Protein AF-A0AAW0JY15-F1 (afdb_monomer_lite)

Organism: Quercus suber (NCBI:txid58331)

Foldseek 3Di:
DDPPPDPDDDPVVVVVVVVVVCVVVQLQQWFWDADPPGDIDRGSPNNGDDDDDDDDPDDPVRCPPLDPDPRSVVVDDDDDPVDDRRVDGDDDDD

Structure (mmCIF, N/CA/C/O backbone):
data_AF-A0AAW0JY15-F1
#
_entry.id   AF-A0AAW0JY15-F1
#
loop_
_atom_site.group_PDB
_atom_site.id
_atom_site.type_symbol
_atom_site.label_atom_id
_atom_site.label_alt_id
_atom_site.label_comp_id
_atom_site.label_asym_id
_atom_site.label_entity_id
_atom_site.label_seq_id
_atom_site.pdbx_PDB_ins_code
_atom_site.Cartn_x
_atom_site.Cartn_y
_atom_site.Cartn_z
_atom_site.occupancy
_atom_site.B_iso_or_equiv
_atom_site.auth_seq_id
_atom_site.auth_comp_id
_atom_site.auth_asym_id
_atom_site.auth_atom_id
_atom_site.pdbx_PDB_model_num
ATOM 1 N N . MET A 1 1 ? 35.543 12.281 -9.842 1.00 37.50 1 MET A N 1
ATOM 2 C CA . MET A 1 1 ? 34.207 12.884 -9.665 1.00 37.50 1 MET A CA 1
ATOM 3 C C . MET A 1 1 ? 33.340 12.455 -10.831 1.00 37.50 1 MET A C 1
ATOM 5 O O . MET A 1 1 ? 33.575 12.928 -11.933 1.00 37.50 1 MET A O 1
ATOM 9 N N . SER A 1 2 ? 32.389 11.556 -10.595 1.00 38.41 2 SER A N 1
ATOM 10 C CA . SER A 1 2 ? 31.368 11.179 -11.576 1.00 38.41 2 SER A CA 1
ATOM 11 C C . SER A 1 2 ? 30.065 11.826 -11.118 1.00 38.41 2 SER A C 1
ATOM 13 O O . SER A 1 2 ? 29.430 11.360 -10.178 1.00 38.41 2 SER A O 1
ATOM 15 N N . ASN A 1 3 ? 29.733 12.974 -11.696 1.00 52.28 3 ASN A N 1
ATOM 16 C CA . ASN A 1 3 ? 28.521 13.741 -11.429 1.00 52.28 3 ASN A CA 1
ATOM 17 C C . ASN A 1 3 ? 27.379 13.246 -12.322 1.00 52.28 3 ASN A C 1
ATOM 19 O O . ASN A 1 3 ? 26.966 13.929 -13.253 1.00 52.28 3 ASN A O 1
ATOM 23 N N . ASN A 1 4 ? 26.838 12.071 -12.016 1.00 45.03 4 ASN A N 1
ATOM 24 C CA . ASN A 1 4 ? 25.610 11.610 -12.656 1.00 45.03 4 ASN A CA 1
ATOM 25 C C . ASN A 1 4 ? 24.415 12.034 -11.802 1.00 45.03 4 ASN A C 1
ATOM 27 O O . ASN A 1 4 ? 23.857 11.244 -11.048 1.00 45.03 4 ASN A O 1
ATOM 31 N N . ASN A 1 5 ? 24.019 13.301 -11.941 1.00 53.75 5 ASN A N 1
ATOM 32 C CA . ASN A 1 5 ? 22.709 13.783 -11.507 1.00 53.75 5 ASN A CA 1
ATOM 33 C C . ASN A 1 5 ? 21.637 13.193 -12.430 1.00 53.75 5 ASN A C 1
ATOM 35 O O . ASN A 1 5 ? 21.095 13.870 -13.297 1.00 53.75 5 ASN A O 1
ATOM 39 N N . THR A 1 6 ? 21.352 11.911 -12.250 1.00 53.75 6 THR A N 1
ATOM 40 C CA . THR A 1 6 ? 20.099 11.308 -12.690 1.00 53.75 6 THR A CA 1
ATOM 41 C C . THR A 1 6 ? 19.366 11.045 -11.388 1.00 53.75 6 THR A C 1
ATOM 43 O O . THR A 1 6 ? 19.834 10.238 -10.593 1.00 53.75 6 THR A O 1
ATOM 46 N N . ILE A 1 7 ? 18.271 11.751 -11.115 1.00 58.84 7 ILE A N 1
ATOM 47 C CA . ILE A 1 7 ? 17.307 11.271 -10.121 1.00 58.84 7 ILE A CA 1
ATOM 48 C C . ILE A 1 7 ? 16.227 10.554 -10.936 1.00 58.84 7 ILE A C 1
ATOM 50 O O . ILE A 1 7 ? 15.214 11.175 -11.261 1.00 58.84 7 ILE A O 1
ATOM 54 N N . PRO A 1 8 ? 16.440 9.295 -11.370 1.00 55.59 8 PRO A N 1
ATOM 55 C CA . PRO A 1 8 ? 15.317 8.489 -11.810 1.00 55.59 8 PRO A CA 1
ATOM 56 C C . PRO A 1 8 ? 14.479 8.219 -10.550 1.00 55.59 8 PRO A C 1
ATOM 58 O O . PRO A 1 8 ? 15.050 7.994 -9.489 1.00 55.59 8 PRO A O 1
ATOM 61 N N . PHE A 1 9 ? 13.156 8.367 -10.633 1.00 65.56 9 PHE A N 1
ATOM 62 C CA . PHE A 1 9 ? 12.162 7.913 -9.642 1.00 65.56 9 PHE A CA 1
ATOM 63 C C . PHE A 1 9 ? 12.714 7.492 -8.257 1.00 65.56 9 PHE A C 1
ATOM 65 O O . PHE A 1 9 ? 13.134 6.357 -8.059 1.00 65.56 9 PHE A O 1
ATOM 72 N N . SER A 1 10 ? 12.706 8.397 -7.272 1.00 85.50 10 SER A N 1
ATOM 73 C CA . SER A 1 10 ? 13.126 8.036 -5.911 1.00 85.50 10 SER A CA 1
ATOM 74 C C . SER A 1 10 ? 11.971 7.393 -5.145 1.00 85.50 10 SER A C 1
ATOM 76 O O . SER A 1 10 ? 10.919 8.017 -4.960 1.00 85.50 10 SER A O 1
ATOM 78 N N . PHE A 1 11 ? 12.183 6.179 -4.631 1.00 87.94 11 PHE A N 1
ATOM 79 C CA . PHE A 1 11 ? 11.258 5.513 -3.708 1.00 87.94 11 PHE A CA 1
ATOM 80 C C . PHE A 1 11 ? 10.888 6.413 -2.516 1.00 87.94 11 PHE A C 1
ATOM 82 O O . PHE A 1 11 ? 9.742 6.439 -2.066 1.00 87.94 11 PHE A O 1
ATOM 89 N N . GLU A 1 12 ? 11.831 7.233 -2.046 1.00 90.75 12 GLU A N 1
ATOM 90 C CA . GLU A 1 12 ? 11.606 8.192 -0.965 1.00 90.75 12 GLU A CA 1
ATOM 91 C C . GLU A 1 12 ? 10.626 9.306 -1.365 1.00 90.75 12 GLU A C 1
ATOM 93 O O . GLU A 1 12 ? 9.743 9.666 -0.585 1.00 90.75 12 GLU A O 1
ATOM 98 N N . ALA A 1 13 ? 10.710 9.813 -2.599 1.00 9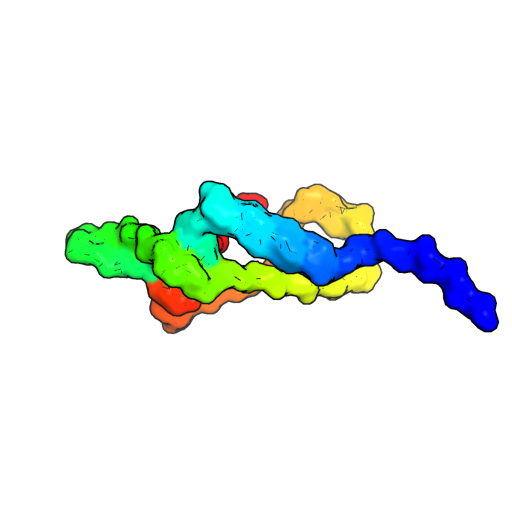2.00 13 ALA A N 1
ATOM 99 C CA . ALA A 1 13 ? 9.758 10.799 -3.108 1.00 92.00 13 ALA A CA 1
ATOM 100 C C . ALA A 1 13 ? 8.334 10.218 -3.213 1.00 92.00 13 ALA A C 1
ATOM 102 O O . ALA A 1 13 ? 7.366 10.887 -2.832 1.00 92.00 13 ALA A O 1
ATOM 103 N N . MET A 1 14 ? 8.190 8.963 -3.655 1.00 92.00 14 MET A N 1
ATOM 104 C CA . MET A 1 14 ? 6.895 8.263 -3.668 1.00 92.00 14 MET A CA 1
ATOM 105 C C . MET A 1 14 ? 6.352 8.051 -2.254 1.00 92.00 14 MET A C 1
ATOM 107 O O . MET A 1 14 ? 5.208 8.397 -1.973 1.00 92.00 14 MET A O 1
ATOM 111 N N . LYS A 1 15 ? 7.184 7.573 -1.325 1.00 92.25 15 LYS A N 1
ATOM 112 C CA . LYS A 1 15 ? 6.799 7.390 0.079 1.00 92.25 15 LYS A CA 1
ATOM 113 C C . LYS A 1 15 ? 6.328 8.701 0.720 1.00 92.25 15 LYS A C 1
ATOM 115 O O . LYS A 1 15 ? 5.284 8.731 1.372 1.00 92.25 15 LYS A O 1
ATOM 120 N N . ASN A 1 16 ? 7.066 9.792 0.513 1.00 94.19 16 ASN A N 1
ATOM 121 C CA . ASN A 1 16 ? 6.743 11.103 1.079 1.00 94.19 16 ASN A CA 1
ATOM 122 C C . ASN A 1 16 ? 5.470 11.705 0.467 1.00 94.19 16 ASN A C 1
ATOM 124 O O . ASN A 1 16 ? 4.646 12.272 1.187 1.00 94.19 16 ASN A O 1
ATOM 128 N N . SER A 1 17 ? 5.283 11.578 -0.849 1.00 94.25 17 SER A N 1
ATOM 129 C CA . SER A 1 17 ? 4.064 12.049 -1.516 1.00 94.25 17 SER A CA 1
ATOM 130 C C . SER A 1 17 ? 2.834 11.236 -1.110 1.00 94.25 17 SER A C 1
ATOM 132 O O . SER A 1 17 ? 1.808 11.836 -0.787 1.00 94.25 17 SER A O 1
ATOM 134 N N . LEU A 1 18 ? 2.949 9.907 -1.016 1.00 93.44 18 LEU A N 1
ATOM 135 C CA . LEU A 1 18 ? 1.879 9.033 -0.532 1.00 93.44 18 LEU A CA 1
ATOM 136 C C . LEU A 1 18 ? 1.480 9.381 0.906 1.00 93.44 18 LEU A C 1
ATOM 138 O O . LEU A 1 18 ? 0.297 9.540 1.185 1.00 93.44 18 LEU A O 1
ATOM 142 N N . SER A 1 19 ? 2.452 9.588 1.799 1.00 93.62 19 SER A N 1
ATOM 143 C CA . SER A 1 19 ? 2.194 10.018 3.182 1.00 93.62 19 SER A CA 1
ATOM 144 C C . SER A 1 19 ? 1.355 11.303 3.246 1.00 93.62 19 SER A C 1
ATOM 146 O O . SER A 1 19 ? 0.377 11.380 3.987 1.00 93.62 19 SER A O 1
ATOM 148 N N . ARG A 1 20 ? 1.666 12.296 2.400 1.00 95.56 20 ARG A N 1
ATOM 149 C CA . ARG A 1 20 ? 0.885 13.541 2.304 1.00 95.56 20 ARG A CA 1
ATOM 150 C C . ARG A 1 20 ? -0.509 13.316 1.719 1.00 95.56 20 ARG A C 1
ATOM 152 O O . ARG A 1 20 ? -1.466 13.917 2.197 1.00 95.56 20 ARG A O 1
ATOM 159 N N . ALA A 1 21 ? -0.637 12.466 0.702 1.00 94.31 21 ALA A N 1
ATOM 160 C CA . ALA A 1 21 ? -1.928 12.142 0.100 1.00 94.31 21 ALA A CA 1
ATOM 161 C C . ALA A 1 21 ? -2.864 11.450 1.102 1.00 94.31 21 ALA A C 1
ATOM 163 O O . ALA A 1 21 ? -4.049 11.775 1.156 1.00 94.31 21 ALA A O 1
ATOM 164 N N . LEU A 1 22 ? -2.333 10.569 1.955 1.00 93.50 22 LEU A N 1
ATOM 165 C CA . LEU A 1 22 ? -3.105 9.869 2.985 1.00 93.50 22 LEU A CA 1
ATOM 166 C C . LEU A 1 22 ? -3.704 10.796 4.048 1.00 93.50 22 LEU A C 1
ATOM 168 O O . LEU A 1 22 ? -4.624 10.384 4.736 1.00 93.50 22 LEU A O 1
ATOM 172 N N . ILE A 1 23 ? -3.275 12.056 4.153 1.00 93.12 23 ILE A N 1
ATOM 173 C CA . ILE A 1 23 ? -3.978 13.047 4.985 1.00 93.12 23 ILE A CA 1
ATOM 174 C C . ILE A 1 23 ? -5.381 13.309 4.420 1.00 93.12 23 ILE A C 1
ATOM 176 O O . ILE A 1 23 ? -6.360 13.371 5.158 1.00 93.12 23 ILE A O 1
ATOM 180 N N . HIS A 1 24 ? -5.487 13.444 3.098 1.00 93.12 24 HIS A N 1
ATOM 181 C CA . HIS A 1 24 ? -6.755 13.693 2.411 1.00 93.12 24 HIS A CA 1
ATOM 182 C C . HIS A 1 24 ? -7.533 12.401 2.144 1.00 93.12 24 HIS A C 1
ATOM 184 O O . HIS A 1 24 ? -8.761 12.407 2.151 1.00 93.12 24 HIS A O 1
ATOM 190 N N . PHE A 1 25 ? -6.821 11.289 1.956 1.00 91.56 25 PHE A N 1
ATOM 191 C CA . PHE A 1 25 ? -7.380 9.957 1.728 1.00 91.56 25 PHE A CA 1
ATOM 192 C C . PHE A 1 25 ? -7.174 9.043 2.938 1.00 91.56 25 PHE A C 1
ATOM 194 O O . PHE A 1 25 ? -6.839 7.867 2.792 1.00 91.56 25 PHE A O 1
ATOM 201 N N . TYR A 1 26 ? -7.388 9.582 4.139 1.00 90.31 26 TYR A N 1
ATOM 202 C CA . TYR A 1 26 ? -7.168 8.868 5.398 1.00 90.31 26 TYR A CA 1
ATOM 203 C C . TYR A 1 26 ? -7.892 7.514 5.512 1.00 90.31 26 TYR A C 1
ATOM 205 O O . TYR A 1 26 ? -7.310 6.621 6.136 1.00 90.31 26 TYR A O 1
ATOM 213 N N . PRO A 1 27 ? -9.072 7.273 4.887 1.00 91.56 27 PRO A N 1
ATOM 214 C CA . PRO A 1 27 ? -9.701 5.958 4.968 1.00 91.56 27 PRO A CA 1
ATOM 215 C C . PRO A 1 27 ? -8.840 4.845 4.354 1.00 91.56 27 PRO A C 1
ATOM 217 O O . PRO A 1 27 ? -8.895 3.708 4.809 1.00 91.56 27 PRO A O 1
ATOM 220 N N . LEU A 1 28 ? -7.974 5.162 3.382 1.00 90.00 28 LEU A N 1
ATOM 221 C CA . LEU A 1 28 ? -7.074 4.179 2.763 1.00 90.00 28 LEU A CA 1
ATOM 222 C C . LEU A 1 28 ? -5.999 3.655 3.728 1.00 90.00 28 LEU A C 1
ATOM 224 O O . LEU A 1 28 ? -5.422 2.599 3.486 1.00 90.00 28 LEU A O 1
ATOM 228 N N . ALA A 1 29 ? -5.725 4.370 4.822 1.00 91.00 29 ALA A N 1
ATOM 229 C CA . ALA A 1 29 ? -4.807 3.921 5.867 1.00 91.00 29 ALA A CA 1
ATOM 230 C C . ALA A 1 29 ? -5.487 3.058 6.951 1.00 91.00 29 ALA A C 1
ATOM 232 O O . ALA A 1 29 ? -4.805 2.642 7.891 1.00 91.00 29 ALA A O 1
ATOM 233 N N . GLY A 1 30 ? -6.795 2.804 6.826 1.00 91.06 30 GLY A N 1
ATOM 234 C CA . GLY A 1 30 ? -7.608 2.021 7.758 1.00 91.06 30 GLY A CA 1
ATOM 235 C C . GLY A 1 30 ? -7.569 0.506 7.531 1.00 91.06 30 GLY A C 1
ATOM 236 O O . GLY A 1 30 ? -6.758 -0.008 6.753 1.00 91.06 30 GLY A O 1
ATOM 237 N N . ARG A 1 31 ? -8.448 -0.224 8.222 1.00 90.62 31 ARG A N 1
ATOM 238 C CA . ARG A 1 31 ? -8.615 -1.684 8.124 1.00 90.62 31 ARG A CA 1
ATOM 239 C C . ARG A 1 31 ? -10.081 -2.068 8.003 1.00 90.62 31 ARG A C 1
ATOM 241 O O . ARG A 1 31 ? -10.948 -1.390 8.541 1.00 90.62 31 ARG A O 1
ATOM 248 N N . LEU A 1 32 ? -10.348 -3.149 7.280 1.00 90.75 32 LEU A N 1
ATOM 249 C CA . LEU A 1 32 ? -11.692 -3.711 7.206 1.00 90.75 32 LEU A CA 1
ATOM 250 C C . LEU A 1 32 ? -11.922 -4.607 8.412 1.00 90.75 32 LEU A C 1
ATOM 252 O O . LEU A 1 32 ? -11.073 -5.433 8.710 1.00 90.75 32 LEU A O 1
ATOM 256 N N . HIS A 1 33 ? -13.069 -4.499 9.063 1.00 89.69 33 HIS A N 1
ATOM 257 C CA . HIS A 1 33 ? -13.462 -5.457 10.088 1.00 89.69 33 HIS A CA 1
ATOM 258 C C . HIS A 1 33 ? -14.914 -5.869 9.916 1.00 89.69 33 HIS A C 1
ATOM 260 O O . HIS A 1 33 ? -15.745 -5.124 9.385 1.00 89.69 33 HIS A O 1
ATOM 266 N N . TRP A 1 34 ? -15.222 -7.080 10.368 1.00 91.00 34 TRP A N 1
ATOM 267 C CA . TRP A 1 34 ? -16.594 -7.554 10.403 1.00 91.00 34 TRP A CA 1
ATOM 268 C C . TRP A 1 34 ? -17.381 -6.865 11.516 1.00 91.00 34 TRP A C 1
ATOM 270 O O . TRP A 1 34 ? -16.886 -6.644 12.624 1.00 91.00 34 TRP A O 1
ATOM 280 N N . ILE A 1 35 ? -18.637 -6.561 11.214 1.00 92.81 35 ILE A N 1
ATOM 281 C CA . ILE A 1 35 ? -19.643 -6.127 12.181 1.00 92.81 35 ILE A CA 1
ATOM 282 C C . ILE A 1 35 ? -20.811 -7.115 12.202 1.00 92.81 35 ILE A C 1
ATOM 284 O O . ILE A 1 35 ? -20.937 -7.995 11.340 1.00 92.81 35 ILE A O 1
ATOM 288 N N . GLU A 1 36 ? -21.685 -6.967 13.198 1.00 93.31 36 GLU A N 1
ATOM 289 C CA . GLU A 1 36 ? -22.890 -7.785 13.314 1.00 93.31 36 GLU A CA 1
ATOM 290 C C . GLU A 1 36 ? -23.717 -7.777 12.016 1.00 93.31 36 GLU A C 1
ATOM 292 O O . GLU A 1 36 ? -23.842 -6.769 11.316 1.00 93.31 36 GLU A O 1
ATOM 297 N N . GLY A 1 37 ? -24.285 -8.937 11.680 1.00 92.00 37 GLY A N 1
ATOM 298 C CA . GLY A 1 37 ? -25.056 -9.110 10.448 1.00 92.00 37 GLY A CA 1
ATOM 299 C C . GLY A 1 37 ? -24.214 -9.339 9.188 1.00 92.00 37 GLY A C 1
ATOM 300 O O . GLY A 1 37 ? -24.750 -9.218 8.087 1.00 92.00 37 GLY A O 1
ATOM 301 N N . GLY A 1 38 ? -22.924 -9.676 9.326 1.00 90.19 38 GLY A N 1
ATOM 302 C CA . GLY A 1 38 ? -22.068 -10.087 8.205 1.00 90.19 38 GLY A CA 1
ATOM 303 C C . GLY A 1 38 ? -21.719 -8.945 7.253 1.00 90.19 38 GLY A C 1
ATOM 304 O O . GLY A 1 38 ? -21.533 -9.164 6.058 1.00 90.19 38 GLY A O 1
ATOM 305 N N . ARG A 1 39 ? -21.683 -7.713 7.765 1.00 92.12 39 ARG A N 1
ATOM 306 C CA . ARG A 1 39 ? -21.260 -6.531 7.010 1.00 92.12 39 ARG A CA 1
ATOM 307 C C . ARG A 1 39 ? -19.803 -6.211 7.331 1.00 92.12 39 ARG A C 1
ATOM 309 O O . ARG A 1 39 ? -19.323 -6.544 8.411 1.00 92.12 39 ARG A O 1
ATOM 316 N N . LEU A 1 40 ? -19.127 -5.562 6.389 1.00 91.12 40 LEU A N 1
ATOM 317 C CA . LEU A 1 40 ? -17.785 -5.021 6.584 1.00 91.12 40 LEU A CA 1
ATOM 318 C C . LEU A 1 40 ? -17.871 -3.516 6.813 1.00 91.12 40 LEU A C 1
ATOM 320 O O . LEU A 1 40 ? -18.583 -2.816 6.088 1.00 91.12 40 LEU A O 1
ATOM 324 N N . GLU A 1 41 ? -17.117 -3.036 7.790 1.00 92.62 41 GLU A N 1
ATOM 325 C CA . GLU A 1 41 ? -16.893 -1.621 8.056 1.00 92.62 41 GLU A CA 1
ATOM 326 C C . GLU A 1 41 ? -15.408 -1.292 7.882 1.00 92.62 41 GLU A C 1
ATOM 328 O O . GLU A 1 41 ? -14.538 -2.154 8.026 1.00 92.62 41 GLU A O 1
ATOM 333 N N . LEU A 1 42 ? -15.126 -0.042 7.512 1.00 91.69 42 LEU A N 1
ATOM 334 C CA . LEU A 1 42 ? -13.771 0.474 7.386 1.00 91.69 42 LEU A CA 1
ATOM 335 C C . LEU A 1 42 ? -13.407 1.259 8.649 1.00 91.69 42 LEU A C 1
ATOM 337 O O . LEU A 1 42 ? -13.809 2.413 8.810 1.00 91.69 42 LEU A O 1
ATOM 341 N N . ASP A 1 43 ? -12.593 0.653 9.506 1.00 91.62 43 ASP A N 1
ATOM 342 C CA . ASP A 1 43 ? -12.002 1.312 10.665 1.00 91.62 43 ASP A CA 1
ATOM 343 C C . ASP A 1 43 ? -10.852 2.224 10.216 1.00 91.62 43 ASP A C 1
ATOM 345 O O . ASP A 1 43 ? -9.784 1.775 9.790 1.00 91.62 43 ASP A O 1
ATOM 349 N N . CYS A 1 44 ? -11.070 3.536 10.306 1.00 91.62 44 CYS A N 1
ATOM 350 C CA . CYS A 1 44 ? -10.121 4.574 9.905 1.00 91.62 44 CYS A CA 1
ATOM 351 C C . CYS A 1 44 ? -9.045 4.837 10.981 1.00 91.62 44 CYS A C 1
ATOM 353 O O . CYS A 1 44 ? -8.824 5.975 11.391 1.00 91.62 44 CYS A O 1
ATOM 3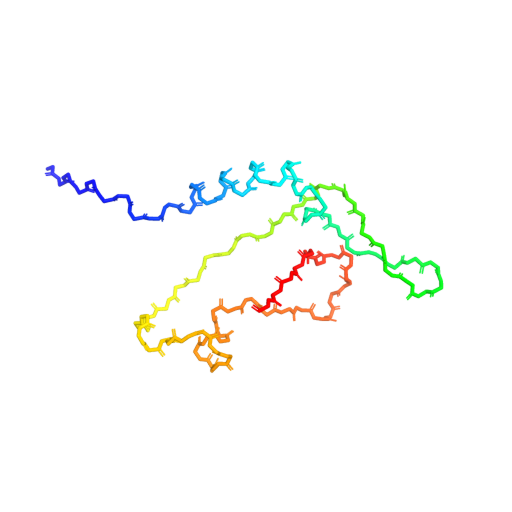55 N N . ASN A 1 45 ? -8.352 3.789 11.420 1.00 89.25 45 ASN A N 1
ATOM 356 C CA . ASN A 1 45 ? -7.391 3.796 12.532 1.00 89.25 45 ASN A CA 1
ATOM 357 C C . ASN A 1 45 ? -5.976 4.311 12.199 1.00 89.25 45 ASN A C 1
ATOM 359 O O . ASN A 1 45 ? -5.075 4.226 13.035 1.00 89.25 45 ASN A O 1
ATOM 363 N N . ALA A 1 46 ? -5.764 4.831 10.986 1.00 88.19 46 ALA A N 1
ATOM 364 C CA . ALA A 1 46 ? -4.483 5.363 10.514 1.00 88.19 46 ALA A CA 1
ATOM 365 C C . ALA A 1 46 ? -3.282 4.407 10.696 1.00 88.19 46 ALA A C 1
ATOM 367 O O . ALA A 1 46 ? -2.145 4.864 10.819 1.00 88.19 46 ALA A O 1
ATOM 368 N N . MET A 1 47 ? -3.508 3.088 10.705 1.00 84.88 47 MET A N 1
ATOM 369 C CA . MET A 1 47 ? -2.470 2.108 11.026 1.00 84.88 47 MET A CA 1
ATOM 370 C C . MET A 1 47 ? -1.258 2.206 10.105 1.00 84.88 47 MET A C 1
ATOM 372 O O . MET A 1 47 ? -0.141 2.390 10.583 1.00 84.88 47 MET A O 1
ATOM 376 N N . ARG A 1 48 ? -1.459 1.995 8.797 1.00 82.81 48 ARG A N 1
ATOM 377 C CA . ARG A 1 48 ? -0.424 2.094 7.748 1.00 82.81 48 ARG A CA 1
ATOM 378 C C . ARG A 1 48 ? -0.941 1.615 6.400 1.00 82.81 48 ARG A C 1
ATOM 380 O O . ARG A 1 48 ? -1.793 0.723 6.333 1.00 82.81 48 ARG A O 1
ATOM 387 N N . VAL A 1 49 ? -0.281 2.101 5.354 1.00 88.62 49 VAL A N 1
ATOM 388 C CA . VAL A 1 49 ? -0.336 1.568 3.987 1.00 88.62 49 VAL A CA 1
ATOM 389 C C . VAL A 1 49 ? 0.992 0.885 3.661 1.00 88.62 49 VAL A C 1
ATOM 391 O O . VAL A 1 49 ? 2.042 1.286 4.167 1.00 88.62 49 VAL A O 1
ATOM 394 N N . GLN A 1 50 ? 0.946 -0.164 2.843 1.00 87.50 50 GLN A N 1
ATOM 395 C CA . GLN A 1 50 ? 2.136 -0.846 2.349 1.00 87.50 50 GLN A CA 1
ATOM 396 C C . GLN A 1 50 ? 2.535 -0.263 0.989 1.00 87.50 50 GLN A C 1
ATOM 398 O O . GLN A 1 50 ? 1.702 -0.152 0.095 1.00 87.50 50 GLN A O 1
ATOM 403 N N . LEU A 1 51 ? 3.807 0.104 0.841 1.00 88.44 51 LEU A N 1
ATOM 404 C CA . LEU A 1 51 ? 4.405 0.505 -0.430 1.00 88.44 51 LEU A CA 1
ATOM 405 C C . LEU A 1 51 ? 5.503 -0.504 -0.762 1.00 88.44 51 LEU A C 1
ATOM 407 O O . LEU A 1 51 ? 6.395 -0.723 0.059 1.00 88.44 51 LEU A O 1
ATOM 411 N N . LEU A 1 52 ? 5.407 -1.128 -1.932 1.00 88.00 52 LEU A N 1
ATOM 412 C CA . LEU A 1 52 ? 6.328 -2.155 -2.408 1.00 88.00 52 LEU A CA 1
ATOM 413 C C . LEU A 1 52 ? 6.96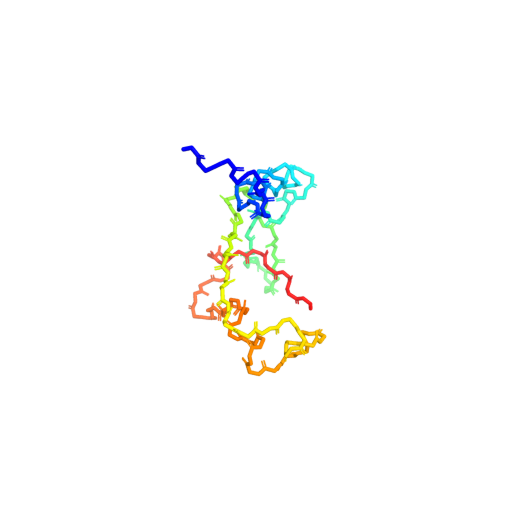2 -1.693 -3.717 1.00 88.00 52 LEU A C 1
ATOM 415 O O . LEU A 1 52 ? 6.303 -1.057 -4.537 1.00 88.00 52 LEU A O 1
ATOM 419 N N . GLU A 1 53 ? 8.232 -2.027 -3.893 1.00 86.81 53 GLU A N 1
ATOM 420 C CA . GLU A 1 53 ? 8.961 -1.858 -5.144 1.00 86.81 53 GLU A CA 1
ATOM 421 C C . GLU A 1 53 ? 9.216 -3.245 -5.732 1.00 86.81 53 GLU A C 1
ATOM 423 O O . GLU A 1 53 ? 9.623 -4.162 -5.015 1.00 86.81 53 GLU A O 1
ATOM 428 N N . ALA A 1 54 ? 8.939 -3.398 -7.023 1.00 86.62 54 ALA A N 1
ATOM 429 C CA . ALA A 1 54 ? 9.191 -4.616 -7.775 1.00 86.62 54 ALA A CA 1
ATOM 430 C C . ALA A 1 54 ? 10.097 -4.281 -8.959 1.00 86.62 54 ALA A C 1
ATOM 432 O O . ALA A 1 54 ? 9.936 -3.238 -9.593 1.00 86.62 54 ALA A O 1
ATOM 433 N N . CYS A 1 55 ? 11.029 -5.181 -9.259 1.00 85.50 55 CYS A N 1
ATOM 434 C CA . CYS A 1 55 ? 11.942 -5.060 -10.388 1.00 85.50 55 CYS A CA 1
ATOM 435 C C . CYS A 1 55 ? 11.723 -6.237 -11.336 1.00 85.50 55 CYS A C 1
ATOM 437 O O . CYS A 1 55 ? 11.520 -7.364 -10.886 1.00 85.50 55 CYS A O 1
ATOM 439 N N . SER A 1 56 ? 11.804 -5.969 -12.636 1.00 86.56 56 SER A N 1
ATOM 440 C CA . SER A 1 56 ? 11.753 -6.972 -13.696 1.00 86.56 56 SER A CA 1
ATOM 441 C C . SER A 1 56 ? 12.922 -6.763 -14.644 1.00 86.56 56 SER A C 1
ATOM 443 O O . SER A 1 56 ? 13.347 -5.627 -14.851 1.00 86.56 56 SER A O 1
ATOM 445 N N . GLU A 1 57 ? 13.410 -7.850 -15.235 1.00 89.81 57 GLU A N 1
ATOM 446 C CA . GLU A 1 57 ? 14.326 -7.787 -16.379 1.00 89.81 57 GLU A CA 1
ATOM 447 C C . GLU A 1 57 ? 13.576 -7.561 -17.703 1.00 89.81 57 GLU A C 1
ATOM 449 O O . GLU A 1 57 ? 14.207 -7.224 -18.699 1.00 89.81 57 GLU A O 1
ATOM 454 N N . ALA A 1 58 ? 12.247 -7.725 -17.709 1.00 88.12 58 ALA A N 1
ATOM 455 C CA . ALA A 1 58 ? 11.413 -7.490 -18.883 1.00 88.12 58 ALA A CA 1
ATOM 456 C C . ALA A 1 58 ? 11.356 -6.002 -19.246 1.00 88.12 58 ALA A C 1
ATOM 458 O O . ALA A 1 58 ? 11.271 -5.133 -18.369 1.00 88.12 58 ALA A O 1
ATOM 459 N N . GLU A 1 59 ? 11.336 -5.713 -20.542 1.00 89.19 59 GLU A N 1
ATOM 460 C CA . GLU A 1 59 ? 11.135 -4.351 -21.033 1.00 89.19 59 GLU A CA 1
ATOM 461 C C . GLU A 1 59 ? 9.658 -3.938 -20.928 1.00 89.19 59 GLU A C 1
ATOM 463 O O . GLU A 1 59 ? 8.747 -4.767 -20.906 1.00 89.19 59 GLU A O 1
ATOM 468 N N . LEU A 1 60 ? 9.393 -2.629 -20.882 1.00 88.69 60 LEU A N 1
ATOM 469 C CA . LEU A 1 60 ? 8.023 -2.117 -20.766 1.00 88.69 60 LEU A CA 1
ATOM 470 C C . LEU A 1 60 ? 7.141 -2.550 -21.951 1.00 88.69 60 LEU A C 1
ATOM 472 O O . LEU A 1 60 ? 5.972 -2.874 -21.757 1.00 88.69 60 LEU A O 1
ATOM 476 N N . ASP A 1 61 ? 7.719 -2.624 -23.152 1.00 89.94 61 ASP A N 1
ATOM 477 C CA . ASP A 1 61 ? 7.028 -3.076 -24.364 1.00 89.94 61 ASP A CA 1
ATOM 478 C C . ASP A 1 61 ? 6.631 -4.563 -24.291 1.00 89.94 61 ASP A C 1
ATOM 480 O O . ASP A 1 61 ? 5.624 -4.962 -24.876 1.00 89.94 61 ASP A O 1
ATOM 484 N N . GLU A 1 62 ? 7.368 -5.380 -23.527 1.00 88.06 62 GLU A N 1
ATOM 485 C CA . GLU A 1 62 ? 7.037 -6.792 -23.283 1.00 88.06 62 GLU A CA 1
ATOM 486 C C . GLU A 1 62 ? 5.895 -6.950 -22.269 1.00 88.06 62 GLU A C 1
ATOM 488 O O . GLU A 1 62 ? 5.121 -7.908 -22.344 1.00 88.06 62 GLU A O 1
ATOM 493 N N . LEU A 1 63 ? 5.762 -6.004 -21.332 1.00 87.50 63 LEU A N 1
ATOM 494 C CA . LEU A 1 63 ? 4.640 -5.940 -20.386 1.00 87.50 63 LEU A CA 1
ATOM 495 C C . LEU A 1 63 ? 3.357 -5.402 -21.040 1.00 87.50 63 LEU A C 1
ATOM 497 O O . LEU A 1 63 ? 2.256 -5.679 -20.5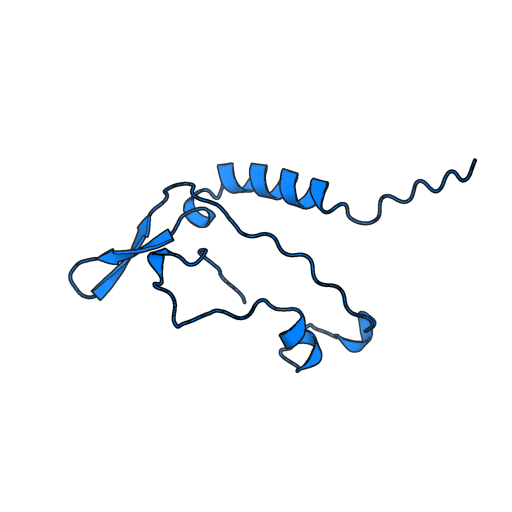53 1.00 87.50 63 LEU A O 1
ATOM 501 N N . GLY A 1 64 ? 3.492 -4.671 -22.149 1.00 88.12 64 GLY A N 1
ATOM 502 C CA . GLY A 1 64 ? 2.384 -4.179 -22.957 1.00 88.12 64 GLY A CA 1
ATOM 503 C C . GLY A 1 64 ? 1.457 -3.245 -22.178 1.00 88.12 64 GLY A C 1
ATOM 504 O O . GLY A 1 64 ? 1.875 -2.227 -21.634 1.00 88.12 64 GLY A O 1
ATOM 505 N N . ASP A 1 65 ? 0.171 -3.583 -22.140 1.00 88.81 65 ASP A N 1
ATOM 506 C CA . ASP A 1 65 ? -0.885 -2.801 -21.487 1.00 88.81 65 ASP A CA 1
ATOM 507 C C . ASP A 1 65 ? -1.120 -3.182 -20.015 1.00 88.81 65 ASP A C 1
ATOM 509 O O . ASP A 1 65 ? -2.107 -2.749 -19.419 1.00 88.81 65 ASP A O 1
ATOM 513 N N . PHE A 1 66 ? -0.234 -3.991 -19.424 1.00 87.25 66 PHE A N 1
ATOM 514 C CA . PHE A 1 66 ? -0.405 -4.564 -18.088 1.00 87.25 66 PHE A CA 1
ATOM 515 C C . PHE A 1 66 ? -1.672 -5.428 -17.938 1.00 87.25 66 PHE A C 1
ATOM 517 O O . PHE A 1 66 ? -2.167 -5.624 -16.824 1.00 87.25 66 PHE A O 1
ATOM 524 N N . ALA A 1 67 ? -2.190 -6.006 -19.032 1.00 88.00 67 ALA A N 1
ATOM 525 C CA . ALA A 1 67 ? -3.171 -7.082 -18.943 1.00 88.00 67 ALA A CA 1
ATOM 526 C C . ALA A 1 67 ? -2.633 -8.223 -18.050 1.00 88.00 67 ALA A C 1
ATOM 528 O O . ALA A 1 67 ? -1.420 -8.436 -17.985 1.00 88.00 67 ALA A O 1
ATOM 529 N N . PRO A 1 68 ? -3.503 -8.992 -17.364 1.00 84.62 68 PRO A N 1
ATOM 530 C CA . PRO A 1 68 ? -3.110 -9.959 -16.333 1.00 84.62 68 PRO A CA 1
ATOM 531 C C . PRO A 1 68 ? -2.462 -11.241 -16.899 1.00 84.62 68 PRO A C 1
ATOM 533 O O . PRO A 1 68 ? -2.969 -12.353 -16.711 1.00 84.62 68 PRO A O 1
ATOM 536 N N . THR A 1 6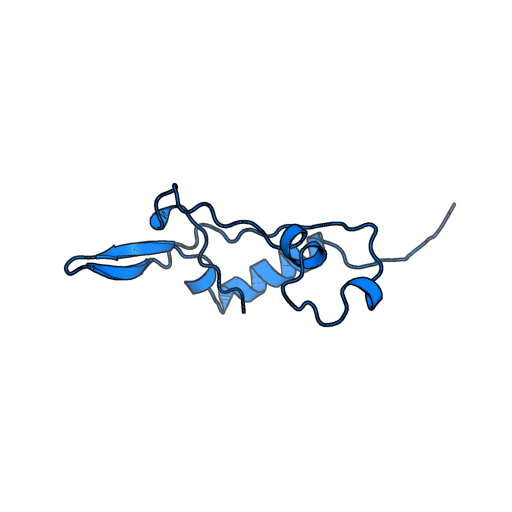9 ? -1.322 -11.082 -17.570 1.00 88.62 69 THR A N 1
ATOM 537 C CA . THR A 1 69 ? -0.401 -12.119 -18.043 1.00 88.62 69 THR A CA 1
ATOM 538 C C . THR A 1 69 ? 0.461 -12.639 -16.892 1.00 88.62 69 THR A C 1
ATOM 540 O O . THR A 1 69 ? 0.497 -12.053 -15.811 1.00 88.62 69 THR A O 1
ATOM 543 N N . ASN A 1 70 ? 1.174 -13.748 -17.100 1.00 85.88 70 ASN A N 1
ATOM 544 C CA . ASN A 1 70 ? 2.040 -14.312 -16.058 1.00 85.88 70 ASN A CA 1
ATOM 545 C C . ASN A 1 70 ? 3.144 -13.331 -15.627 1.00 85.88 70 ASN A C 1
ATOM 547 O O . ASN A 1 70 ? 3.341 -13.151 -14.433 1.00 85.88 70 ASN A O 1
ATOM 551 N N . ALA A 1 71 ? 3.774 -12.636 -16.581 1.00 84.94 71 ALA A N 1
ATOM 552 C CA . ALA A 1 71 ? 4.810 -11.645 -16.289 1.00 84.94 71 ALA A CA 1
ATOM 553 C C . ALA A 1 71 ? 4.283 -10.489 -15.420 1.00 84.94 71 ALA A C 1
ATOM 555 O O . ALA A 1 71 ? 4.927 -10.095 -14.454 1.00 84.94 71 ALA A O 1
ATOM 556 N N . VAL A 1 72 ? 3.079 -9.983 -15.708 1.00 87.88 72 VAL A N 1
ATOM 557 C CA . VAL A 1 72 ? 2.460 -8.900 -14.924 1.00 87.88 72 VAL A CA 1
ATOM 558 C C . VAL A 1 72 ? 2.007 -9.393 -13.549 1.00 87.88 72 VAL A C 1
ATOM 560 O O . VAL A 1 72 ? 2.147 -8.678 -12.560 1.00 87.88 72 VAL A O 1
ATOM 563 N N . ARG A 1 73 ? 1.501 -10.628 -13.447 1.00 87.06 73 ARG A N 1
ATOM 564 C CA . ARG A 1 73 ? 1.071 -11.221 -12.167 1.00 87.06 73 ARG A CA 1
ATOM 565 C C . ARG A 1 73 ? 2.205 -11.346 -11.157 1.00 87.06 73 ARG A C 1
ATOM 567 O O . ARG A 1 73 ? 1.934 -11.251 -9.964 1.00 87.06 73 ARG A O 1
ATOM 574 N N . ASP A 1 74 ? 3.438 -11.537 -11.613 1.00 86.69 74 ASP A N 1
ATOM 575 C CA . ASP A 1 74 ? 4.605 -11.597 -10.731 1.00 86.69 74 ASP A CA 1
ATOM 576 C C . ASP A 1 74 ? 5.012 -10.212 -10.188 1.00 86.69 74 ASP A C 1
ATOM 578 O O . ASP A 1 74 ? 5.671 -10.130 -9.153 1.00 86.69 74 ASP A O 1
ATOM 582 N N . LEU A 1 75 ? 4.558 -9.123 -10.824 1.00 88.12 75 LEU A N 1
ATOM 583 C CA . LEU A 1 75 ? 4.769 -7.739 -10.375 1.00 88.12 75 LEU A CA 1
ATOM 584 C C . LEU A 1 75 ? 3.676 -7.232 -9.424 1.00 88.12 75 LEU A C 1
ATOM 586 O O . LEU A 1 75 ? 3.823 -6.163 -8.828 1.00 88.12 75 LEU A O 1
ATOM 590 N N . VAL A 1 76 ? 2.581 -7.979 -9.265 1.00 86.00 76 VAL A N 1
ATOM 591 C CA . VAL A 1 76 ? 1.466 -7.616 -8.384 1.00 86.00 76 VAL A CA 1
ATOM 592 C C . VAL A 1 76 ? 1.573 -8.393 -7.065 1.00 86.00 76 VAL A C 1
ATOM 594 O O . VAL A 1 76 ? 1.735 -9.616 -7.081 1.00 86.00 76 VAL A O 1
ATOM 597 N N . PRO A 1 77 ? 1.447 -7.728 -5.900 1.00 84.88 77 PRO A N 1
ATOM 598 C CA . PRO A 1 77 ? 1.454 -8.411 -4.612 1.00 84.88 77 PRO A CA 1
ATOM 599 C C . PRO A 1 77 ? 0.336 -9.452 -4.527 1.00 84.88 77 PRO A C 1
ATOM 601 O O . PRO A 1 77 ? -0.824 -9.170 -4.831 1.00 84.88 77 PRO A O 1
ATOM 604 N N . LYS A 1 78 ? 0.673 -10.660 -4.074 1.00 82.94 78 LYS A N 1
ATOM 605 C CA . LYS A 1 78 ? -0.322 -11.710 -3.836 1.00 82.94 78 LYS A CA 1
ATOM 606 C C . LYS A 1 78 ? -1.058 -11.423 -2.533 1.00 82.94 78 LYS A C 1
ATOM 608 O O . LYS A 1 78 ? -0.431 -11.155 -1.511 1.00 82.94 78 LYS A O 1
ATOM 613 N N . VAL A 1 79 ? -2.384 -11.504 -2.580 1.00 80.00 79 VAL A N 1
ATOM 614 C CA . VAL A 1 79 ? -3.224 -11.391 -1.387 1.00 80.00 79 VAL A CA 1
ATOM 615 C C . VAL A 1 79 ? -3.207 -12.730 -0.658 1.00 80.00 79 VAL A C 1
ATOM 617 O O . VAL A 1 79 ? -3.522 -13.765 -1.247 1.00 80.00 79 VAL A O 1
ATOM 620 N N . ASP A 1 80 ? -2.828 -12.704 0.616 1.00 82.38 80 ASP A N 1
ATOM 621 C CA . ASP A 1 80 ? -2.988 -13.846 1.506 1.00 82.38 80 ASP A CA 1
ATOM 622 C C . ASP A 1 80 ? -4.421 -13.847 2.047 1.00 82.38 80 ASP A C 1
ATOM 624 O O . ASP A 1 80 ? -4.815 -12.951 2.785 1.00 82.38 80 ASP A O 1
ATOM 628 N N . TYR A 1 81 ? -5.211 -14.835 1.633 1.00 80.94 81 TYR A N 1
ATOM 629 C CA . TYR A 1 81 ? -6.592 -15.010 2.089 1.00 80.94 81 TYR A CA 1
ATOM 630 C C . TYR A 1 81 ? -6.700 -15.888 3.344 1.00 80.94 81 TYR A C 1
ATOM 632 O O . TYR A 1 81 ? -7.808 -16.203 3.774 1.00 80.94 81 TYR A O 1
ATOM 640 N N . THR A 1 82 ? -5.572 -16.338 3.902 1.00 87.25 82 THR A N 1
ATOM 641 C CA . THR A 1 82 ? -5.539 -17.128 5.140 1.00 87.25 82 THR A CA 1
ATOM 642 C C . THR A 1 82 ? -5.450 -16.257 6.388 1.00 87.25 82 THR A C 1
ATOM 644 O O . THR A 1 82 ? -5.840 -16.701 7.468 1.00 87.25 82 THR A O 1
ATOM 647 N N . THR A 1 83 ? -4.982 -15.016 6.249 1.00 84.94 83 THR A N 1
ATOM 648 C CA . THR A 1 83 ? -4.952 -14.033 7.330 1.0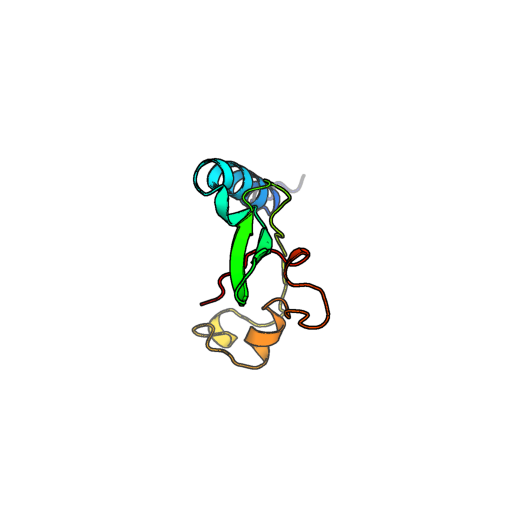0 84.94 83 THR A CA 1
ATOM 649 C C . THR A 1 83 ? -6.324 -13.375 7.518 1.00 84.94 83 THR A C 1
ATOM 651 O O . THR A 1 83 ? -7.080 -13.218 6.551 1.00 84.94 83 THR A O 1
ATOM 654 N N . PRO A 1 84 ? -6.680 -12.979 8.755 1.00 86.75 84 PRO A N 1
ATOM 655 C CA . PRO A 1 84 ? -7.888 -12.201 9.001 1.00 86.75 84 PRO A CA 1
ATOM 656 C C . PRO A 1 84 ? -7.898 -10.911 8.171 1.00 86.75 84 PRO A C 1
ATOM 658 O O . PRO A 1 84 ? -6.870 -10.246 8.010 1.00 86.75 84 PRO A O 1
ATOM 661 N N . ILE A 1 85 ? -9.070 -10.535 7.655 1.00 84.88 85 ILE A N 1
ATOM 662 C CA . ILE A 1 85 ? -9.225 -9.351 6.794 1.00 84.88 85 ILE A CA 1
ATOM 663 C C . ILE A 1 85 ? -8.886 -8.049 7.540 1.00 84.88 85 ILE A C 1
ATOM 665 O O . ILE A 1 85 ? -8.475 -7.067 6.923 1.00 84.88 85 ILE A O 1
ATOM 669 N N . GLU A 1 86 ? -8.981 -8.082 8.870 1.00 85.31 86 GLU A N 1
ATOM 670 C CA . GLU A 1 86 ? -8.607 -7.023 9.807 1.00 85.31 86 GLU A CA 1
ATOM 671 C C . GLU A 1 86 ? -7.111 -6.704 9.792 1.00 85.31 86 GLU A C 1
ATOM 673 O O . GLU A 1 86 ? -6.703 -5.581 10.096 1.00 85.31 86 GLU A O 1
ATOM 678 N N . GLU A 1 87 ? -6.276 -7.674 9.428 1.00 81.31 87 GLU A N 1
ATOM 679 C CA . GLU A 1 87 ? -4.822 -7.522 9.431 1.00 81.31 87 GLU A CA 1
ATOM 680 C C . GLU A 1 87 ? -4.299 -6.988 8.087 1.00 81.31 87 GLU A C 1
ATOM 682 O O . GLU A 1 87 ? -3.243 -6.340 8.026 1.00 81.31 87 GLU A O 1
ATOM 687 N N . GLY A 1 88 ? -5.059 -7.211 7.011 1.00 77.69 88 GLY A N 1
ATOM 688 C CA . GLY A 1 88 ? -4.705 -6.839 5.646 1.00 77.69 88 GLY A CA 1
ATOM 689 C C . GLY A 1 88 ? -4.865 -5.339 5.359 1.00 77.69 88 GLY A C 1
ATOM 690 O O . GLY A 1 88 ? -5.787 -4.697 5.861 1.00 77.69 88 GLY A O 1
ATOM 691 N N . PRO A 1 89 ? -3.982 -4.728 4.547 1.00 74.38 89 PRO A N 1
ATOM 692 C CA . PRO A 1 89 ? -4.194 -3.362 4.083 1.00 74.38 89 PRO A CA 1
ATOM 693 C C . PRO A 1 89 ? -5.459 -3.263 3.217 1.00 74.38 89 PRO A C 1
ATOM 695 O O . PRO A 1 89 ? -5.788 -4.175 2.460 1.00 74.38 89 PRO A O 1
ATOM 698 N N . PHE A 1 90 ? -6.145 -2.122 3.295 1.00 70.81 90 PHE A N 1
ATOM 699 C CA . PHE A 1 90 ? -7.238 -1.800 2.383 1.00 70.81 90 PHE A CA 1
ATOM 700 C C . PHE A 1 90 ? -6.667 -1.544 0.977 1.00 70.81 90 PHE A C 1
ATOM 702 O O . PHE A 1 90 ? -6.109 -0.480 0.713 1.00 70.81 90 PHE A O 1
ATOM 709 N N . CYS A 1 91 ? -6.766 -2.531 0.082 1.00 63.59 91 CYS A N 1
ATOM 710 C CA . CYS A 1 91 ? -6.256 -2.443 -1.289 1.00 63.59 91 CYS A CA 1
ATOM 711 C C . CYS A 1 91 ? -7.392 -2.536 -2.318 1.00 63.59 91 CYS A C 1
ATOM 713 O O . CYS A 1 91 ? -8.183 -3.477 -2.303 1.00 63.59 91 CYS A O 1
ATOM 715 N N . LEU A 1 92 ? -7.421 -1.595 -3.264 1.00 50.06 92 LEU A N 1
ATOM 716 C CA . LEU A 1 92 ? -8.172 -1.696 -4.515 1.00 50.06 92 LEU A CA 1
ATOM 717 C C . LEU A 1 92 ? -7.158 -1.855 -5.650 1.00 50.06 92 LEU A C 1
ATOM 719 O O . LEU A 1 92 ? -6.477 -0.897 -6.004 1.00 50.06 92 LEU A O 1
ATOM 723 N N . TYR A 1 93 ? -7.060 -3.059 -6.210 1.00 52.97 93 TYR A N 1
ATOM 724 C CA . TYR A 1 93 ? -6.415 -3.282 -7.503 1.00 52.97 93 TYR A CA 1
ATOM 725 C C . TYR A 1 93 ? -7.520 -3.273 -8.559 1.00 52.97 93 TYR A C 1
ATOM 727 O O . TYR A 1 93 ? -8.510 -3.995 -8.412 1.00 52.97 93 TYR A O 1
ATOM 735 N N . LYS A 1 94 ? -7.388 -2.432 -9.583 1.00 37.72 94 LYS A N 1
ATOM 736 C CA . LYS A 1 94 ? -8.232 -2.491 -10.776 1.00 37.72 94 LYS A CA 1
ATOM 737 C C . LYS A 1 94 ? -7.354 -2.807 -11.972 1.00 37.72 94 LYS A C 1
ATOM 739 O O . LYS A 1 94 ? -6.261 -2.206 -12.030 1.00 37.72 94 LYS A O 1
#

Radius of gyration: 17.64 Å; chains: 1; bounding box: 59×31×38 Å

Sequence (94 aa):
MSNNNTIPFSFEAMKNSLSRALIHFYPLAGRLHWIEGGRLELDCNAMRVQLLEACSEAELDELGDFAPTNAVRDLVPKVDYTTPIEEGPFCLYK

pLDDT: mean 83.17, std 13.85, range [37.5, 95.56]

Secondary structure (DSSP, 8-state):
----------HHHHHHHHHHHHHHTGGGGSEEEEETTTEEEEE-------------SS-HHHHTT--S-HHHHHHSPPP-SSS-TTTS------

InterPro domains:
  IPR023213 Chloramphenicol acetyltransferase-like domain superfamily [G3DSA:3.30.559.10] (2-94)